Protein AF-G7YBM7-F1 (afdb_monomer_lite)

Radius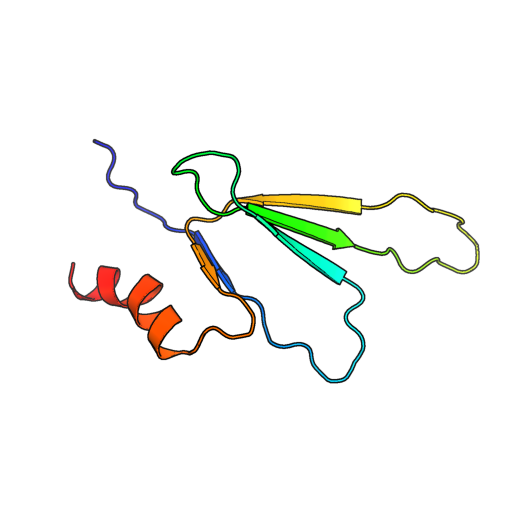 of gyration: 16.91 Å; chains: 1; bounding box: 37×36×47 Å

pLDDT: mean 79.56, std 14.33, range [45.78, 94.31]

Organism: Clonorchis sinensis (NCBI:txid79923)

InterPro domains:
  IPR001752 Kinesin motor domain [PS50067] (5-85)
  IPR027417 P-loop containing nucleoside triphosphate hydrolase [SSF52540] (2-84)
  IPR036961 Kinesin motor domain superfamily [G3DSA:3.40.850.10] (1-85)

Structure (mmCIF, N/CA/C/O backbone):
data_AF-G7YBM7-F1
#
_entry.id   AF-G7YBM7-F1
#
loop_
_atom_site.group_PDB
_atom_site.id
_atom_site.type_symbol
_atom_site.label_atom_id
_atom_site.label_alt_id
_atom_site.label_comp_id
_atom_site.label_asym_id
_atom_site.label_entity_id
_atom_site.label_seq_id
_atom_site.pdbx_PDB_ins_code
_atom_site.Cartn_x
_atom_site.Cartn_y
_atom_site.Cartn_z
_atom_site.occupancy
_atom_site.B_iso_or_equiv
_atom_site.auth_seq_id
_atom_site.auth_comp_id
_atom_site.auth_asym_id
_atom_site.auth_atom_id
_atom_site.pdbx_PDB_model_num
ATOM 1 N N . MET A 1 1 ? -6.039 22.129 18.942 1.00 45.78 1 MET A N 1
ATOM 2 C CA . MET A 1 1 ? -5.759 20.751 18.481 1.00 45.78 1 MET A CA 1
ATOM 3 C C . MET A 1 1 ? -6.597 20.494 17.239 1.00 45.78 1 MET A C 1
ATOM 5 O O . MET A 1 1 ? -7.816 20.475 17.346 1.00 45.78 1 MET A O 1
ATOM 9 N N . VAL A 1 2 ? -5.979 20.413 16.058 1.00 46.09 2 VAL A N 1
ATOM 10 C CA . VAL A 1 2 ? -6.700 20.142 14.803 1.00 46.09 2 VAL A CA 1
ATOM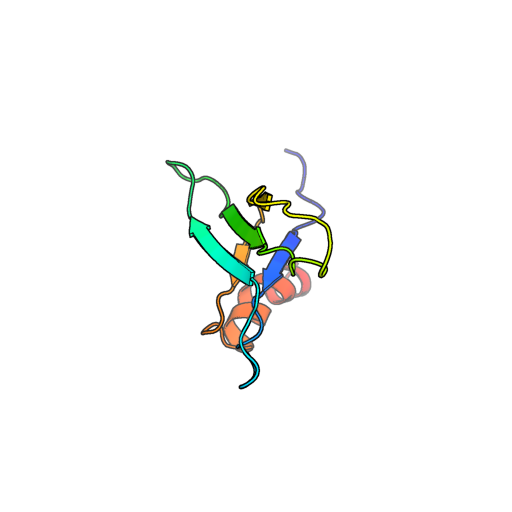 11 C C . VAL A 1 2 ? -7.148 18.682 14.841 1.00 46.09 2 VAL A C 1
ATOM 13 O O . VAL A 1 2 ? -6.306 17.791 14.922 1.00 46.09 2 VAL A O 1
ATOM 16 N N . LYS A 1 3 ? -8.462 18.429 14.840 1.00 59.53 3 LYS A N 1
ATOM 17 C CA . LYS A 1 3 ? -8.997 17.078 14.622 1.00 59.53 3 LYS A CA 1
ATOM 18 C C . LYS A 1 3 ? -8.460 16.619 13.263 1.00 59.53 3 LYS A C 1
ATOM 20 O O . LYS A 1 3 ? -8.784 17.245 12.263 1.00 59.53 3 LYS A O 1
ATOM 25 N N . GLN A 1 4 ? -7.600 15.601 13.218 1.00 60.56 4 GLN A N 1
ATOM 26 C CA . GLN A 1 4 ? -7.167 15.009 11.949 1.00 60.56 4 GLN A CA 1
ATOM 27 C C . GLN A 1 4 ? -8.411 14.465 11.237 1.00 60.56 4 GLN A C 1
ATOM 29 O O . GLN A 1 4 ? -8.998 13.480 11.680 1.00 60.56 4 GLN A O 1
ATOM 34 N N . THR A 1 5 ? -8.865 15.166 10.197 1.00 76.94 5 THR A N 1
ATOM 35 C CA . THR A 1 5 ? -10.141 14.867 9.528 1.00 76.94 5 THR A CA 1
ATOM 36 C C . THR A 1 5 ? -10.013 13.745 8.500 1.00 76.94 5 THR A C 1
ATOM 38 O O . THR A 1 5 ? -11.005 13.099 8.187 1.00 76.94 5 THR A O 1
ATOM 41 N N . ILE A 1 6 ? -8.808 13.506 7.970 1.00 87.81 6 ILE A N 1
ATOM 42 C CA . ILE A 1 6 ? -8.553 12.525 6.910 1.00 87.81 6 ILE A CA 1
ATOM 43 C C . ILE A 1 6 ? -7.334 11.692 7.302 1.00 87.81 6 ILE A C 1
ATOM 45 O O . ILE A 1 6 ? -6.279 12.251 7.599 1.00 87.81 6 ILE A O 1
ATOM 49 N N . GLN A 1 7 ? -7.502 10.371 7.297 1.00 90.06 7 GLN A N 1
ATOM 50 C CA . GLN A 1 7 ? -6.429 9.393 7.454 1.00 90.06 7 GLN A CA 1
ATOM 51 C C . GLN A 1 7 ? -6.256 8.642 6.132 1.00 90.06 7 GLN A C 1
ATOM 53 O O . GLN A 1 7 ? -7.245 8.271 5.497 1.00 90.06 7 GLN A O 1
ATOM 58 N N . ILE A 1 8 ? -5.011 8.440 5.709 1.00 92.62 8 ILE A N 1
ATOM 59 C CA . ILE A 1 8 ? -4.658 7.810 4.436 1.00 92.62 8 ILE A CA 1
ATOM 60 C C . ILE A 1 8 ? -3.813 6.572 4.715 1.00 92.62 8 ILE A C 1
ATOM 62 O O . ILE A 1 8 ? -2.720 6.655 5.274 1.00 92.62 8 ILE A O 1
ATOM 66 N N . PHE A 1 9 ? -4.308 5.423 4.268 1.00 93.88 9 PHE A N 1
ATOM 67 C CA . PHE A 1 9 ? -3.669 4.126 4.454 1.00 93.88 9 PHE A CA 1
ATOM 68 C C . PHE A 1 9 ? -3.268 3.513 3.113 1.00 93.88 9 PHE A C 1
ATOM 70 O O . PHE A 1 9 ? -3.943 3.715 2.103 1.00 93.88 9 PHE A O 1
ATOM 77 N N . LEU A 1 10 ? -2.206 2.710 3.120 1.00 94.19 10 LEU A N 1
ATOM 78 C CA . LEU A 1 10 ? -1.781 1.903 1.978 1.00 94.19 10 LEU A CA 1
ATOM 79 C C . LEU A 1 10 ? -1.953 0.416 2.292 1.00 94.19 10 LEU A C 1
ATOM 81 O O . LEU A 1 10 ? -1.568 -0.033 3.368 1.00 94.19 10 LEU A O 1
ATOM 85 N N . ARG A 1 11 ? -2.471 -0.369 1.341 1.00 93.62 11 ARG A N 1
ATOM 86 C CA . ARG A 1 11 ? -2.528 -1.834 1.441 1.00 93.62 11 ARG A CA 1
ATOM 87 C C . ARG A 1 11 ? -1.903 -2.490 0.221 1.00 93.62 11 ARG A C 1
ATOM 89 O O . ARG A 1 11 ? -2.343 -2.248 -0.903 1.00 93.62 11 ARG A O 1
ATOM 96 N N . PHE A 1 12 ? -0.945 -3.380 0.454 1.00 90.00 12 PHE A N 1
ATOM 97 C CA . PHE A 1 12 ? -0.364 -4.203 -0.596 1.00 90.00 12 PHE A CA 1
ATOM 98 C C . PHE A 1 12 ? -1.258 -5.395 -0.910 1.00 90.00 12 PHE A C 1
ATOM 100 O O . PHE A 1 12 ? -1.696 -6.142 -0.034 1.00 90.00 12 PHE A O 1
ATOM 107 N N . ARG A 1 13 ? -1.537 -5.574 -2.200 1.00 87.19 13 ARG A N 1
ATOM 108 C CA . ARG A 1 13 ? -2.203 -6.774 -2.693 1.00 87.19 13 ARG A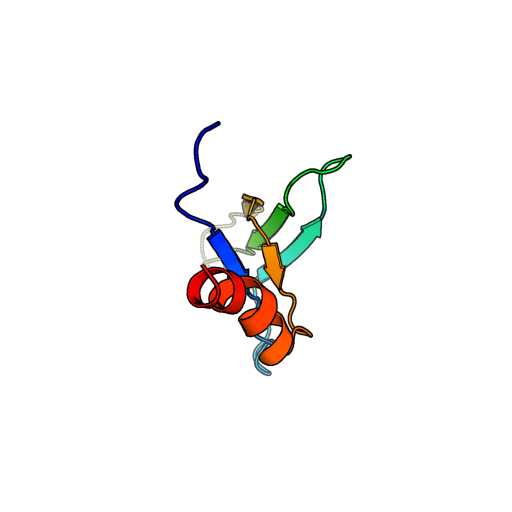 CA 1
ATOM 109 C C . ARG A 1 13 ? -1.161 -7.893 -2.814 1.00 87.19 13 ARG A C 1
ATOM 111 O O . ARG A 1 13 ? -0.109 -7.636 -3.400 1.00 87.19 13 ARG A O 1
ATOM 118 N N . PRO A 1 14 ? -1.458 -9.124 -2.354 1.00 84.31 14 PRO A N 1
ATOM 119 C CA . PRO A 1 14 ? -0.599 -10.271 -2.611 1.00 84.31 14 PRO A CA 1
ATOM 120 C C . PRO A 1 14 ? -0.254 -10.401 -4.101 1.00 84.31 14 PRO A C 1
ATOM 122 O O . PRO A 1 14 ? -1.154 -10.255 -4.942 1.00 84.31 14 PRO A O 1
ATOM 125 N N . PRO A 1 15 ? 1.018 -10.663 -4.448 1.00 75.88 15 PRO A N 1
ATOM 126 C CA . PRO A 1 15 ? 1.424 -10.787 -5.837 1.00 75.88 15 PRO A CA 1
ATOM 127 C C . PRO A 1 15 ? 0.670 -11.946 -6.494 1.00 75.88 15 PRO A C 1
ATOM 129 O O . PRO A 1 15 ? 0.599 -13.055 -5.966 1.00 75.88 15 PRO A O 1
ATOM 132 N N . SER A 1 16 ? 0.088 -11.683 -7.664 1.00 71.62 16 SER A N 1
ATOM 133 C CA . SER A 1 16 ? -0.362 -12.756 -8.550 1.00 71.62 16 SER A CA 1
ATOM 134 C C . SER A 1 16 ? 0.869 -13.493 -9.087 1.00 71.62 16 SER A C 1
ATOM 136 O O . SER A 1 16 ? 1.957 -12.929 -9.122 1.00 71.62 16 SER A O 1
ATOM 138 N N . ILE A 1 17 ? 0.711 -14.730 -9.558 1.00 62.81 17 ILE A N 1
ATOM 139 C CA . ILE A 1 17 ? 1.796 -15.587 -10.087 1.00 62.81 17 ILE A CA 1
ATOM 140 C C . ILE A 1 17 ? 2.638 -14.893 -11.192 1.00 62.81 17 ILE A C 1
ATOM 142 O O . ILE A 1 17 ? 3.756 -15.308 -11.493 1.00 62.81 17 ILE A O 1
ATOM 146 N N . ARG A 1 18 ? 2.143 -13.799 -11.787 1.00 58.41 18 ARG A N 1
ATOM 147 C CA . ARG A 1 18 ? 2.901 -12.947 -12.713 1.00 58.41 18 ARG A CA 1
ATOM 148 C C . ARG A 1 18 ? 3.885 -12.063 -11.941 1.00 58.41 18 ARG A C 1
ATOM 150 O O . ARG A 1 18 ? 3.468 -11.255 -11.117 1.00 58.41 18 ARG A O 1
ATOM 157 N N . LYS A 1 19 ? 5.179 -12.216 -12.247 1.00 56.28 19 LYS A N 1
ATOM 158 C CA . LYS A 1 19 ? 6.306 -11.460 -11.672 1.00 56.28 19 LYS A CA 1
ATOM 159 C C . LYS A 1 19 ? 5.957 -9.976 -11.494 1.00 56.28 19 LYS A C 1
ATOM 161 O O . LYS A 1 19 ? 5.711 -9.280 -12.476 1.00 56.28 19 LYS A O 1
ATOM 166 N N . SER A 1 20 ? 5.947 -9.510 -10.245 1.00 58.09 20 SER A N 1
ATOM 167 C CA . SER A 1 20 ? 5.897 -8.080 -9.942 1.00 58.09 20 SER A CA 1
ATOM 168 C C . SER A 1 20 ? 7.157 -7.422 -10.499 1.00 58.09 20 SER A C 1
ATOM 170 O O . SER A 1 20 ? 8.263 -7.832 -10.161 1.00 58.09 20 SER A O 1
ATOM 172 N N . VAL A 1 21 ? 6.986 -6.415 -11.355 1.00 62.97 21 VAL A N 1
ATOM 173 C CA . VAL A 1 21 ? 8.083 -5.593 -11.902 1.00 62.97 21 VAL A CA 1
ATOM 174 C C . VAL A 1 21 ? 8.550 -4.539 -10.881 1.00 62.97 21 VAL A C 1
ATOM 176 O O . VAL A 1 21 ? 9.582 -3.895 -11.062 1.00 62.97 21 VAL A O 1
ATOM 179 N N . ILE A 1 22 ? 7.798 -4.379 -9.787 1.00 74.50 22 ILE A N 1
ATOM 180 C CA . ILE A 1 22 ? 8.006 -3.354 -8.766 1.00 74.50 22 ILE A CA 1
ATOM 181 C C . ILE A 1 22 ? 8.462 -4.030 -7.476 1.00 74.50 22 ILE A C 1
ATOM 183 O O . ILE A 1 22 ? 7.760 -4.884 -6.924 1.00 74.50 22 ILE A O 1
ATOM 187 N N . GLU A 1 23 ? 9.630 -3.624 -6.995 1.00 82.88 23 GLU A N 1
ATOM 188 C CA . GLU A 1 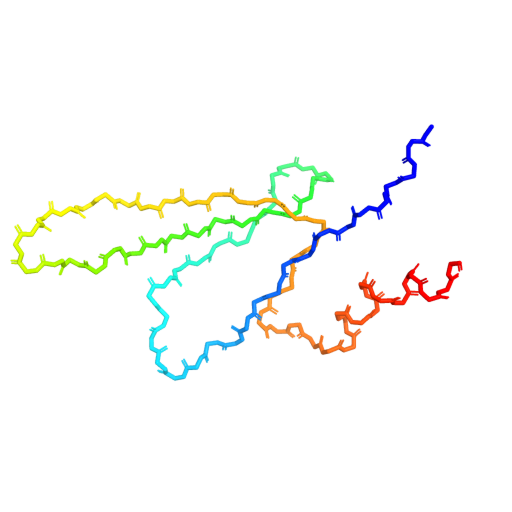23 ? 10.115 -3.952 -5.658 1.00 82.88 23 GLU A CA 1
ATOM 189 C C . GLU A 1 23 ? 9.703 -2.826 -4.711 1.00 82.88 23 GLU A C 1
ATOM 191 O O . GLU A 1 23 ? 9.726 -1.653 -5.085 1.00 82.88 23 GLU A O 1
ATOM 196 N N . TYR A 1 24 ? 9.321 -3.155 -3.480 1.00 87.69 24 TYR A N 1
ATOM 197 C CA . TYR A 1 24 ? 8.993 -2.148 -2.478 1.00 87.69 24 TYR A CA 1
ATOM 198 C C . TYR A 1 24 ? 9.679 -2.449 -1.150 1.00 87.69 24 TYR A C 1
ATOM 200 O O . TYR A 1 24 ? 9.919 -3.605 -0.805 1.00 87.69 24 TYR A O 1
ATOM 208 N N . ASN A 1 25 ? 9.990 -1.398 -0.398 1.00 89.00 25 ASN A N 1
ATOM 209 C CA . ASN A 1 25 ? 10.562 -1.499 0.936 1.00 89.00 25 ASN A CA 1
ATOM 210 C C . ASN A 1 25 ? 9.771 -0.624 1.908 1.00 89.00 25 ASN A C 1
ATOM 212 O O . ASN A 1 25 ? 9.753 0.600 1.771 1.00 89.00 25 ASN A O 1
ATOM 216 N N . VAL A 1 26 ? 9.121 -1.261 2.880 1.00 89.38 26 VAL A N 1
ATOM 217 C CA . VAL A 1 26 ? 8.442 -0.574 3.982 1.00 89.38 26 VAL A CA 1
ATOM 218 C C . VAL A 1 26 ? 9.448 -0.350 5.105 1.00 89.38 26 VAL A C 1
ATOM 220 O O . VAL A 1 26 ? 10.107 -1.290 5.544 1.00 89.38 26 VAL A O 1
ATOM 223 N N . HIS A 1 27 ? 9.560 0.888 5.571 1.00 89.12 27 HIS A N 1
ATOM 224 C CA . HIS A 1 27 ? 10.472 1.275 6.641 1.00 89.12 27 HIS A CA 1
ATOM 225 C C . HIS A 1 27 ? 9.860 2.390 7.494 1.00 89.12 27 HIS A C 1
ATOM 227 O O . HIS A 1 27 ? 8.885 3.038 7.115 1.00 89.12 27 HIS A O 1
ATOM 233 N N . GLN A 1 28 ? 10.444 2.621 8.664 1.00 83.81 28 GLN A N 1
ATOM 234 C CA . GLN A 1 28 ? 10.139 3.770 9.509 1.00 83.81 28 GLN A CA 1
ATOM 235 C C . GLN A 1 28 ? 11.387 4.642 9.575 1.00 83.81 28 GLN A C 1
ATOM 237 O O . GLN A 1 28 ? 12.483 4.148 9.849 1.00 83.81 28 GLN A O 1
ATOM 242 N N . LEU A 1 29 ? 11.232 5.933 9.290 1.00 70.00 29 LEU A N 1
ATOM 243 C CA . LEU A 1 29 ? 12.265 6.911 9.613 1.00 70.00 29 LEU A CA 1
ATOM 244 C C . LEU A 1 29 ? 12.286 7.029 11.145 1.00 70.00 29 LEU A C 1
ATOM 246 O O . LEU A 1 29 ? 11.242 6.982 11.783 1.00 70.00 29 LEU A O 1
ATOM 250 N N . THR A 1 30 ? 13.475 7.039 11.741 1.00 68.06 30 THR A N 1
ATOM 251 C CA . THR A 1 30 ? 13.716 6.965 13.196 1.00 68.06 30 THR A CA 1
ATOM 252 C C . THR A 1 30 ? 12.677 7.695 14.062 1.00 68.06 30 THR A C 1
ATOM 254 O O . THR A 1 30 ? 12.488 8.89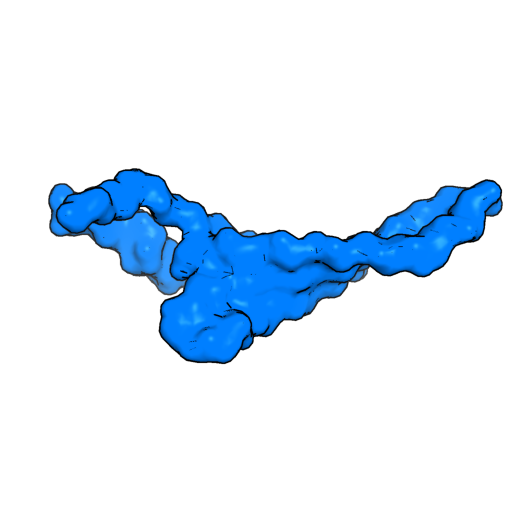5 13.895 1.00 68.06 30 THR A O 1
ATOM 257 N N . GLY A 1 31 ? 12.097 7.008 15.056 1.00 66.25 31 GLY A N 1
ATOM 258 C CA . GLY A 1 31 ? 11.173 7.590 16.044 1.00 66.25 31 GLY A CA 1
ATOM 259 C C . GLY A 1 31 ? 9.732 7.073 15.933 1.00 66.25 31 GLY A C 1
ATOM 260 O O . GLY A 1 31 ? 9.493 6.005 15.381 1.00 66.25 31 GLY A O 1
ATOM 261 N N . ASN A 1 32 ? 8.773 7.842 16.468 1.00 61.53 32 ASN A N 1
ATOM 262 C CA . ASN A 1 32 ? 7.316 7.616 16.361 1.00 61.53 32 ASN A CA 1
ATOM 263 C C . ASN A 1 32 ? 6.744 8.095 15.006 1.00 61.53 32 ASN A C 1
ATOM 265 O O . ASN A 1 32 ? 5.590 8.526 14.928 1.00 61.53 32 ASN A O 1
ATOM 269 N N . ASP A 1 33 ? 7.557 8.086 13.951 1.00 76.06 33 ASP A N 1
ATOM 270 C CA . ASP A 1 33 ? 7.149 8.596 12.649 1.00 76.06 33 ASP A CA 1
ATOM 271 C C . ASP A 1 33 ? 6.219 7.622 11.924 1.00 76.06 33 ASP A C 1
ATOM 273 O O . ASP A 1 33 ? 6.274 6.397 12.074 1.00 76.06 33 ASP A O 1
ATOM 277 N N . ARG A 1 34 ? 5.331 8.204 11.114 1.00 85.69 34 ARG A N 1
ATOM 278 C CA . ARG A 1 34 ? 4.399 7.458 10.268 1.00 85.69 34 ARG A CA 1
ATOM 279 C C . ARG A 1 34 ? 5.168 6.543 9.306 1.00 85.69 34 ARG A C 1
ATOM 281 O O . ARG A 1 34 ? 6.202 6.971 8.786 1.00 85.69 34 ARG A O 1
ATOM 288 N N . PRO A 1 35 ? 4.666 5.326 9.034 1.00 91.19 35 PRO A N 1
ATOM 289 C CA . PRO A 1 35 ? 5.343 4.372 8.166 1.00 91.19 35 PRO A CA 1
ATOM 290 C C . PRO A 1 35 ? 5.531 4.916 6.746 1.00 91.19 35 PRO A C 1
ATOM 292 O O . PRO A 1 35 ? 4.645 5.561 6.173 1.00 91.19 35 PRO A O 1
ATOM 295 N N . CYS A 1 36 ? 6.691 4.603 6.175 1.00 91.75 36 CYS A N 1
ATOM 296 C CA . CYS A 1 36 ? 7.101 4.994 4.838 1.00 91.75 36 CYS A CA 1
ATOM 297 C C . CYS A 1 36 ? 7.239 3.769 3.935 1.00 91.75 36 CYS A C 1
ATOM 299 O O . CYS A 1 36 ? 7.529 2.659 4.385 1.00 91.75 36 CYS A O 1
ATOM 301 N N . VAL A 1 37 ? 7.076 3.981 2.633 1.00 92.19 37 VAL A N 1
ATOM 302 C CA . VAL A 1 37 ? 7.399 2.982 1.622 1.00 92.19 37 VAL A CA 1
ATOM 303 C C . VAL A 1 37 ? 8.190 3.589 0.480 1.00 92.19 37 VAL A C 1
ATOM 305 O O . VAL A 1 37 ? 7.840 4.645 -0.047 1.00 92.19 37 VAL A O 1
ATOM 308 N N . THR A 1 38 ? 9.246 2.887 0.087 1.00 91.62 38 THR A N 1
ATOM 309 C CA . THR A 1 38 ? 9.994 3.152 -1.137 1.00 91.62 38 THR A CA 1
ATOM 310 C C . THR A 1 38 ? 9.552 2.166 -2.205 1.00 91.62 38 THR A C 1
ATOM 312 O O . THR A 1 38 ? 9.658 0.960 -1.997 1.00 91.62 38 THR A O 1
ATOM 315 N N . LEU A 1 39 ? 9.080 2.664 -3.345 1.00 88.69 39 LEU A N 1
ATOM 316 C CA . LEU A 1 39 ? 8.823 1.872 -4.545 1.00 88.69 39 LEU A CA 1
ATOM 317 C C . LEU A 1 39 ? 10.018 2.003 -5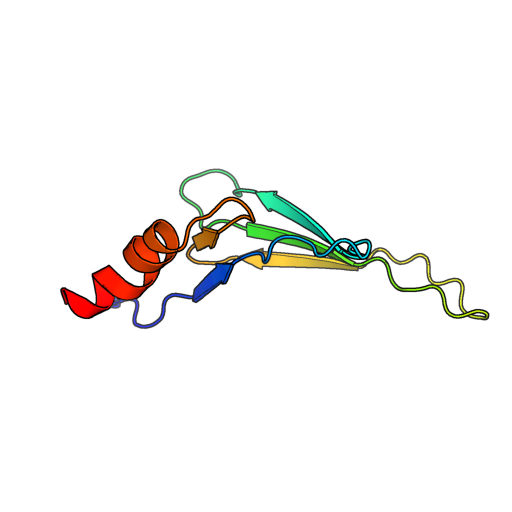.488 1.00 88.69 39 LEU A C 1
ATOM 319 O O . LEU A 1 39 ? 10.375 3.114 -5.878 1.00 88.69 39 LEU A O 1
ATOM 323 N N . ASN A 1 40 ? 10.612 0.872 -5.851 1.00 86.69 40 ASN A N 1
ATOM 324 C CA . ASN A 1 40 ? 11.635 0.756 -6.878 1.00 86.69 40 ASN A CA 1
ATOM 325 C C . ASN A 1 40 ? 10.977 0.218 -8.151 1.00 86.69 40 ASN A C 1
ATOM 327 O O . ASN A 1 40 ? 10.621 -0.961 -8.243 1.00 86.69 40 ASN A O 1
ATOM 331 N N . VAL A 1 41 ? 10.771 1.112 -9.115 1.00 79.56 41 VAL A N 1
ATOM 332 C CA . VAL A 1 41 ? 10.123 0.787 -10.383 1.00 79.56 41 VAL A CA 1
ATOM 333 C C . VAL A 1 41 ? 11.204 0.535 -11.423 1.00 79.56 41 VAL A C 1
ATOM 335 O O . VAL A 1 41 ? 11.919 1.447 -11.844 1.00 79.56 41 VAL A O 1
ATOM 338 N N . ASN A 1 42 ? 11.319 -0.719 -11.856 1.00 69.69 42 ASN A N 1
ATOM 339 C CA . ASN A 1 42 ? 12.147 -1.058 -13.003 1.00 69.69 42 ASN A CA 1
ATOM 340 C C . ASN A 1 42 ? 11.379 -0.671 -14.270 1.00 69.69 42 ASN A C 1
ATOM 342 O O . ASN A 1 42 ? 10.387 -1.307 -14.625 1.00 69.69 42 ASN A O 1
ATOM 346 N N . ARG A 1 43 ? 11.813 0.392 -14.950 1.00 65.25 43 ARG A N 1
ATOM 347 C CA . ARG A 1 43 ? 11.254 0.757 -16.253 1.00 65.25 43 ARG A CA 1
ATOM 348 C C . ARG A 1 43 ? 11.571 -0.358 -17.250 1.00 65.25 43 ARG A C 1
ATOM 350 O O . ARG A 1 43 ? 12.734 -0.723 -17.409 1.00 65.25 43 ARG A O 1
ATOM 357 N N . GLU A 1 44 ? 10.552 -0.888 -17.927 1.00 58.72 44 GLU A N 1
ATOM 358 C CA . GLU A 1 44 ? 10.780 -1.792 -19.055 1.00 58.72 44 GLU A CA 1
ATOM 359 C C . GLU A 1 44 ? 11.603 -1.049 -20.113 1.00 58.72 44 GLU A C 1
ATOM 361 O O . GLU A 1 44 ? 11.201 0.005 -20.622 1.00 58.72 44 GLU A O 1
ATOM 366 N N . VAL A 1 45 ? 12.794 -1.579 -20.389 1.00 52.72 45 VAL A N 1
ATOM 367 C CA . VAL A 1 45 ? 13.701 -1.068 -21.413 1.00 52.72 45 VAL A CA 1
ATOM 368 C C . VAL A 1 45 ? 12.991 -1.233 -22.753 1.00 52.72 45 VAL A C 1
ATOM 370 O O . VAL A 1 45 ? 12.807 -2.348 -23.234 1.00 52.72 45 VAL A O 1
ATOM 373 N N . ARG A 1 46 ? 12.542 -0.122 -23.346 1.00 54.66 46 ARG A N 1
ATOM 374 C CA . ARG A 1 46 ? 12.090 -0.125 -24.740 1.00 54.66 46 ARG A CA 1
ATOM 375 C C . ARG A 1 46 ? 13.309 -0.387 -25.617 1.00 54.66 46 ARG A C 1
ATOM 377 O O . ARG A 1 46 ? 14.385 0.128 -25.331 1.00 54.66 46 ARG A O 1
ATOM 384 N N . GLU A 1 47 ? 13.113 -1.151 -26.685 1.00 53.84 47 GLU A N 1
ATOM 385 C CA . GLU A 1 47 ? 14.136 -1.764 -27.552 1.00 53.84 47 GLU A CA 1
ATOM 386 C C . GLU A 1 47 ? 15.211 -0.797 -28.112 1.00 53.84 47 GLU A C 1
ATOM 388 O O . GLU A 1 47 ? 16.246 -1.247 -28.591 1.00 53.84 47 GLU A O 1
ATOM 393 N N . TYR A 1 48 ? 15.021 0.526 -27.987 1.00 57.03 48 TYR A N 1
ATOM 394 C CA . TYR A 1 48 ? 15.916 1.560 -28.521 1.00 57.03 48 TYR A CA 1
ATOM 395 C C . TYR A 1 48 ? 16.327 2.671 -27.529 1.00 57.03 48 TYR A C 1
ATOM 397 O O . TYR A 1 48 ? 17.057 3.573 -27.928 1.00 57.03 48 TYR A O 1
ATOM 405 N N . ASP A 1 49 ? 15.938 2.599 -26.247 1.00 56.88 49 ASP A N 1
ATOM 406 C CA . ASP A 1 49 ? 16.339 3.572 -25.214 1.00 56.88 49 ASP A CA 1
ATOM 407 C C . ASP A 1 49 ? 17.022 2.864 -24.031 1.00 56.88 49 ASP A C 1
ATOM 409 O O . ASP A 1 49 ? 16.361 2.292 -23.160 1.00 56.88 49 ASP A O 1
ATOM 413 N N . ILE A 1 50 ? 18.356 2.945 -23.940 1.00 59.56 50 ILE A N 1
ATOM 414 C CA . ILE A 1 50 ? 19.098 2.503 -22.745 1.00 59.56 50 ILE A CA 1
ATOM 415 C C . ILE A 1 50 ? 18.905 3.561 -21.649 1.00 59.56 50 ILE A C 1
ATOM 417 O O . ILE A 1 50 ? 19.729 4.454 -21.455 1.00 59.56 50 ILE A O 1
ATOM 421 N N . CYS A 1 51 ? 17.786 3.488 -20.930 1.00 57.81 51 CYS A N 1
ATOM 422 C CA . CYS A 1 51 ? 17.505 4.351 -19.787 1.00 57.81 51 CYS A CA 1
ATOM 423 C C . CYS A 1 51 ? 17.623 3.551 -18.482 1.00 57.81 51 CYS A C 1
ATOM 425 O O . CYS A 1 51 ? 16.634 3.075 -17.937 1.00 57.81 51 CYS A O 1
ATOM 427 N N . ASN A 1 52 ? 18.845 3.435 -17.952 1.00 66.56 52 ASN A N 1
ATOM 428 C CA . ASN A 1 52 ? 19.141 2.708 -16.705 1.00 66.56 52 ASN A CA 1
ATOM 429 C C . ASN A 1 52 ? 18.825 3.516 -15.429 1.00 66.56 52 ASN A C 1
ATOM 431 O O . ASN A 1 52 ? 19.387 3.254 -14.361 1.00 66.56 52 ASN A O 1
ATOM 435 N N . ARG A 1 53 ? 17.985 4.553 -15.521 1.00 70.38 53 ARG A N 1
ATOM 436 C CA . ARG A 1 53 ? 17.642 5.378 -14.360 1.00 70.38 53 ARG A CA 1
ATOM 437 C C . ARG A 1 53 ? 16.731 4.567 -13.440 1.00 70.38 53 ARG A C 1
ATOM 439 O O . ARG A 1 53 ? 15.616 4.237 -13.822 1.00 70.38 53 ARG A O 1
ATOM 446 N N . LYS A 1 54 ? 17.203 4.279 -12.226 1.00 71.56 54 LYS A N 1
ATOM 447 C CA . LYS A 1 54 ? 16.362 3.715 -11.164 1.00 71.56 54 LYS A CA 1
ATOM 448 C C . LYS A 1 54 ? 15.355 4.768 -10.717 1.00 71.56 54 LYS A C 1
ATOM 450 O O . LYS A 1 54 ? 15.754 5.857 -10.303 1.00 71.56 54 LYS A O 1
ATOM 455 N N . GLU A 1 55 ? 14.072 4.448 -10.806 1.00 79.38 55 GLU A N 1
ATOM 456 C CA . GLU A 1 55 ? 12.999 5.310 -10.321 1.00 79.38 55 GLU A CA 1
ATOM 457 C C . GLU A 1 55 ? 12.614 4.866 -8.909 1.00 79.38 55 GLU A C 1
ATOM 459 O O . GLU A 1 55 ? 11.998 3.818 -8.707 1.00 79.38 55 GLU A O 1
ATOM 464 N N . LEU A 1 56 ? 13.046 5.662 -7.929 1.00 86.75 56 LEU A N 1
ATOM 465 C CA . LEU A 1 56 ? 12.748 5.467 -6.515 1.00 86.75 56 LEU A CA 1
ATOM 466 C C . LEU A 1 56 ? 11.718 6.505 -6.080 1.00 86.75 56 LEU A C 1
ATOM 468 O O . LEU A 1 56 ? 11.984 7.707 -6.135 1.00 86.75 56 LEU A O 1
ATOM 472 N N . TYR A 1 57 ? 10.565 6.037 -5.618 1.00 88.38 57 TYR A N 1
ATOM 473 C CA . TYR A 1 57 ? 9.498 6.890 -5.104 1.00 88.38 57 TYR A CA 1
ATOM 474 C C . TYR A 1 57 ? 9.275 6.611 -3.626 1.00 88.38 57 TYR A C 1
ATOM 476 O O . TYR A 1 57 ? 9.031 5.469 -3.250 1.00 88.38 57 TYR A O 1
ATOM 484 N N . ASN A 1 58 ? 9.330 7.652 -2.799 1.00 91.81 58 ASN A N 1
ATOM 485 C CA . ASN A 1 58 ? 9.125 7.550 -1.358 1.00 91.81 58 ASN A CA 1
ATOM 486 C C . ASN A 1 58 ? 7.771 8.150 -0.983 1.00 91.81 58 ASN A C 1
ATOM 488 O O . ASN A 1 58 ? 7.479 9.290 -1.343 1.00 91.81 58 ASN A O 1
ATOM 492 N N . PHE A 1 59 ? 6.972 7.398 -0.235 1.00 92.00 59 PHE A N 1
ATOM 493 C CA . PHE A 1 59 ? 5.658 7.814 0.244 1.00 92.00 59 PHE A CA 1
ATOM 494 C C . PHE A 1 59 ? 5.529 7.555 1.742 1.00 92.00 59 PHE A C 1
ATOM 496 O O . PHE A 1 59 ? 6.127 6.614 2.258 1.00 92.00 59 PHE A O 1
ATOM 503 N N . GLN A 1 60 ? 4.711 8.355 2.423 1.00 92.31 60 GLN A N 1
ATOM 504 C CA . GLN A 1 60 ? 4.411 8.214 3.847 1.00 92.31 60 GLN A CA 1
ATOM 505 C C . GLN A 1 60 ? 2.895 8.143 4.046 1.00 92.31 60 GLN A C 1
ATOM 507 O O . GLN A 1 60 ? 2.153 8.913 3.435 1.00 92.31 60 GLN A O 1
ATOM 512 N N . PHE A 1 61 ? 2.441 7.224 4.898 1.00 92.62 61 PHE A N 1
ATOM 513 C CA . PHE A 1 61 ? 1.021 6.946 5.141 1.00 92.62 61 PHE A CA 1
ATOM 514 C C . PHE A 1 61 ? 0.729 6.866 6.637 1.00 92.62 61 PHE A C 1
ATOM 516 O O . PHE A 1 61 ? 1.619 6.559 7.418 1.00 92.62 61 PHE A O 1
ATOM 523 N N . ASP A 1 62 ? -0.519 7.084 7.051 1.00 91.81 62 ASP A N 1
ATOM 524 C CA . ASP A 1 62 ? -0.934 6.899 8.451 1.00 91.81 62 ASP A CA 1
ATOM 525 C C . ASP A 1 62 ? -0.816 5.433 8.901 1.00 91.81 62 ASP A C 1
ATOM 527 O O . ASP A 1 62 ? -0.583 5.154 10.075 1.00 91.81 62 ASP A O 1
ATOM 531 N N . GLY A 1 63 ? -0.911 4.497 7.955 1.00 92.50 63 GLY A N 1
ATOM 532 C CA . GLY A 1 63 ? -0.624 3.084 8.164 1.00 92.50 63 GLY A CA 1
ATOM 533 C C . GLY A 1 63 ? -0.365 2.360 6.845 1.00 92.50 63 GLY A C 1
ATOM 534 O O . GLY A 1 63 ? -0.901 2.733 5.798 1.00 92.50 63 GLY A O 1
ATOM 535 N N . ILE A 1 64 ? 0.467 1.320 6.902 1.00 93.81 64 ILE A N 1
ATOM 536 C CA . ILE A 1 64 ? 0.795 0.467 5.757 1.00 93.81 64 ILE A CA 1
ATOM 537 C C . ILE A 1 64 ? 0.498 -0.983 6.132 1.00 93.81 64 ILE A C 1
ATOM 539 O O . ILE A 1 64 ? 1.026 -1.498 7.115 1.00 93.81 64 ILE A O 1
ATOM 543 N N . PHE A 1 65 ? -0.342 -1.633 5.334 1.00 93.44 65 PHE A N 1
ATOM 544 C CA . PHE A 1 65 ? -0.704 -3.038 5.471 1.00 93.44 65 PHE A CA 1
ATOM 545 C C . PHE A 1 65 ? 0.039 -3.857 4.419 1.00 93.44 65 PHE A C 1
ATOM 547 O O . PHE A 1 65 ? -0.170 -3.670 3.216 1.00 93.44 65 PHE A O 1
ATOM 554 N N . ASP A 1 66 ? 0.908 -4.758 4.872 1.00 87.75 66 ASP A N 1
ATOM 555 C CA . ASP A 1 66 ? 1.628 -5.674 3.990 1.00 87.75 66 ASP A CA 1
ATOM 556 C C . ASP A 1 66 ? 0.713 -6.804 3.484 1.00 87.75 66 ASP A C 1
ATOM 558 O O . ASP A 1 66 ? -0.425 -6.967 3.925 1.00 87.75 66 ASP A O 1
ATOM 562 N N . VAL A 1 67 ? 1.225 -7.614 2.564 1.00 87.38 67 VAL A N 1
ATOM 563 C CA . VAL A 1 67 ? 0.540 -8.737 1.910 1.00 87.38 67 VAL A CA 1
ATOM 564 C C . VAL A 1 67 ? -0.092 -9.728 2.898 1.00 87.38 67 VAL A C 1
ATOM 566 O O . VAL A 1 67 ? -1.097 -10.362 2.577 1.00 87.38 67 VAL A O 1
ATOM 569 N N . LEU A 1 68 ? 0.478 -9.853 4.098 1.00 87.38 68 LEU A N 1
ATOM 570 C CA . LEU A 1 68 ? 0.005 -10.748 5.156 1.00 87.38 68 LEU A CA 1
ATOM 571 C C . LEU A 1 68 ? -1.178 -10.184 5.961 1.00 87.38 68 LEU A C 1
ATOM 573 O O . LEU A 1 68 ? -1.765 -10.908 6.763 1.00 87.38 68 LEU A O 1
ATOM 577 N N . ALA A 1 69 ? -1.537 -8.913 5.768 1.00 90.81 69 ALA A N 1
ATOM 578 C CA . ALA A 1 69 ? -2.602 -8.275 6.526 1.00 90.81 69 ALA A CA 1
ATOM 579 C C . ALA A 1 69 ? -3.984 -8.830 6.139 1.00 90.81 69 ALA A C 1
ATOM 581 O O . ALA A 1 69 ? -4.461 -8.694 5.000 1.00 90.81 69 ALA A O 1
ATOM 582 N N . GLY A 1 70 ? -4.643 -9.433 7.129 1.00 93.06 70 GLY A N 1
ATOM 583 C CA . GLY A 1 70 ? -6.004 -9.947 7.021 1.00 93.06 70 GLY A CA 1
ATOM 584 C C . GLY A 1 70 ? -7.049 -8.840 6.864 1.00 93.06 70 GLY A C 1
ATOM 585 O O . GLY A 1 70 ? -6.783 -7.662 7.102 1.00 93.06 70 GLY A O 1
ATOM 586 N N . GLN A 1 71 ? -8.263 -9.220 6.459 1.00 92.94 71 GLN A N 1
ATOM 587 C CA . GLN A 1 71 ? -9.366 -8.261 6.321 1.00 92.94 71 GLN A CA 1
ATOM 588 C C . GLN A 1 71 ? -9.772 -7.649 7.662 1.00 92.94 71 GLN A C 1
ATOM 590 O O . GLN A 1 71 ? -9.988 -6.441 7.725 1.00 92.94 71 GLN A O 1
ATOM 595 N N . ASP A 1 72 ? -9.798 -8.457 8.721 1.00 94.31 72 ASP A N 1
ATOM 596 C CA . ASP A 1 72 ? -10.196 -8.012 10.059 1.00 94.31 72 ASP A CA 1
ATOM 597 C C . ASP A 1 72 ? -9.258 -6.914 10.575 1.00 94.31 72 ASP A C 1
ATOM 599 O O . ASP A 1 72 ? -9.706 -5.854 10.998 1.00 94.31 72 ASP A O 1
ATOM 603 N N . GLN A 1 73 ? -7.944 -7.101 10.399 1.00 93.88 73 GLN A N 1
ATOM 604 C CA . GLN A 1 73 ? -6.933 -6.114 10.784 1.00 93.88 73 GLN A CA 1
ATOM 605 C C . GLN A 1 73 ? -7.105 -4.777 10.045 1.00 93.88 73 GLN A C 1
ATOM 607 O O . GLN A 1 73 ? -6.945 -3.711 10.639 1.00 93.88 73 GLN A O 1
ATOM 612 N N . VAL A 1 74 ? -7.427 -4.817 8.748 1.00 94.12 74 VAL A N 1
ATOM 613 C CA . VAL A 1 74 ? -7.668 -3.602 7.953 1.00 94.12 74 VAL A CA 1
ATOM 614 C C . VAL A 1 74 ? -8.956 -2.910 8.407 1.00 94.12 74 VAL A C 1
ATOM 616 O O . VAL A 1 74 ? -8.982 -1.686 8.534 1.00 94.12 74 VAL A O 1
ATOM 619 N N . PHE A 1 75 ? -10.016 -3.674 8.678 1.00 94.06 75 PHE A N 1
ATOM 620 C CA . PHE A 1 75 ? -11.287 -3.140 9.166 1.00 94.06 75 PHE A CA 1
ATOM 621 C C . PHE A 1 75 ? -11.133 -2.455 10.529 1.00 94.06 75 PHE A C 1
ATOM 623 O O . PHE A 1 75 ? -11.562 -1.309 10.691 1.00 94.06 75 PHE A O 1
ATOM 630 N N . ASP A 1 76 ? -10.473 -3.125 11.475 1.00 93.81 76 ASP A N 1
ATOM 631 C CA . ASP A 1 76 ? -10.266 -2.628 12.835 1.00 93.81 76 ASP A CA 1
ATOM 632 C C . ASP A 1 76 ? -9.449 -1.332 12.868 1.00 93.81 76 ASP A C 1
ATOM 634 O O . ASP A 1 76 ? -9.693 -0.464 13.704 1.00 93.81 76 ASP A O 1
ATOM 638 N N . ALA A 1 77 ? -8.494 -1.173 11.952 1.00 91.06 77 ALA A N 1
ATOM 639 C CA . ALA A 1 77 ? -7.647 0.013 11.895 1.00 91.06 77 ALA A CA 1
ATOM 640 C C . ALA A 1 77 ? -8.282 1.186 11.128 1.00 91.06 77 ALA A C 1
ATOM 642 O O . ALA A 1 77 ? -8.075 2.338 11.504 1.00 91.06 77 ALA A O 1
ATOM 643 N N . VAL A 1 78 ? -9.033 0.918 10.052 1.00 92.38 78 VAL A N 1
ATOM 644 C CA . VAL A 1 78 ? -9.534 1.966 9.141 1.00 92.38 78 VAL A CA 1
ATOM 645 C C . VAL A 1 78 ? -10.989 2.334 9.420 1.00 92.38 78 VAL A C 1
ATOM 647 O O . VAL A 1 78 ? -11.327 3.513 9.486 1.00 92.38 78 VAL A O 1
ATOM 650 N N . ALA A 1 79 ? -11.868 1.339 9.549 1.00 90.94 79 ALA A N 1
ATOM 651 C CA . ALA A 1 79 ? -13.314 1.552 9.560 1.00 90.94 79 ALA A CA 1
ATOM 652 C C . ALA A 1 79 ? -13.889 1.614 10.978 1.00 90.94 79 ALA A C 1
ATOM 654 O O . ALA A 1 79 ? -14.720 2.476 11.266 1.00 90.94 79 ALA A O 1
ATOM 655 N N . LYS A 1 80 ? -13.427 0.750 11.886 1.00 91.75 80 LYS A N 1
ATOM 656 C CA . LYS A 1 80 ? -13.919 0.704 13.269 1.00 91.75 80 LYS A CA 1
ATOM 657 C C . LYS A 1 80 ? -13.826 2.054 14.006 1.00 91.75 80 LYS A C 1
ATOM 659 O O . LYS A 1 80 ? -14.844 2.471 14.558 1.00 91.75 80 LYS A O 1
ATOM 664 N N . PRO A 1 81 ? -12.714 2.820 13.928 1.00 87.62 81 PRO A N 1
ATOM 665 C CA . PRO A 1 81 ? -12.609 4.122 14.595 1.00 87.62 81 PRO A CA 1
ATOM 666 C C . PRO A 1 81 ? -13.515 5.209 13.998 1.00 87.62 81 PRO A C 1
ATOM 668 O O . PRO A 1 81 ? -13.650 6.283 14.583 1.00 87.62 81 PRO A O 1
ATOM 671 N N . VAL A 1 82 ? -14.072 4.976 12.806 1.00 86.56 82 VAL A N 1
ATOM 672 C CA . VAL A 1 82 ? -15.032 5.875 12.150 1.00 86.56 82 VAL A CA 1
ATOM 673 C C . VAL A 1 82 ? -16.460 5.548 12.583 1.00 86.56 82 VAL A C 1
ATOM 675 O O . VAL A 1 82 ? -17.267 6.459 12.716 1.00 86.56 82 VAL A O 1
ATOM 678 N N . ILE A 1 83 ? -16.764 4.267 12.811 1.00 87.50 83 ILE A N 1
ATOM 679 C CA . ILE A 1 83 ? -18.095 3.796 13.218 1.00 87.50 83 ILE A CA 1
ATOM 680 C C . ILE A 1 83 ? -18.356 4.080 14.701 1.00 87.50 83 ILE A C 1
ATOM 682 O O . ILE A 1 83 ? -19.456 4.480 15.062 1.00 87.50 83 ILE A O 1
ATOM 686 N N . GLU A 1 84 ? -17.356 3.877 15.559 1.00 81.88 84 GLU A N 1
ATOM 687 C CA . GLU A 1 84 ? -17.471 4.062 17.016 1.00 81.88 84 GLU A CA 1
ATOM 688 C C . GLU A 1 84 ? -17.358 5.540 17.454 1.00 81.88 84 GLU A C 1
ATOM 690 O O . GLU A 1 84 ? -17.226 5.823 18.646 1.00 81.88 84 GLU A O 1
ATOM 695 N N . LYS A 1 85 ? -17.371 6.479 16.499 1.00 59.88 85 LYS A N 1
ATOM 696 C CA . LYS A 1 85 ? -17.122 7.912 16.708 1.00 59.88 85 LYS A CA 1
ATOM 697 C C . LYS A 1 85 ? -18.383 8.758 16.826 1.00 59.88 85 LYS A C 1
ATOM 699 O O . LYS A 1 85 ? -19.380 8.456 16.139 1.00 59.88 85 LYS A O 1
#

Foldseek 3Di:
DDDPPDFFEAEDAPDDPPDDQKDKDWDADPDPFAIKMWIFHDPDDDPPDPDPDTDIDMDGGNYYHYNPDDPVNVCVPPPVVVVVD

Secondary structure (DSSP, 8-state):
--------EEEPPPPPSS--SEEEEEE--TTTPPPEEEEEE-----TT------EEEEEE-SEEE-TT--HHHHHHHHTHHHHT-

Sequence (85 aa):
MVKQTIQIFLRFRPPSIRKSVIEYNVHQLTGNDRPCVTLNVNREVREYDICNRKELYNFQFDGIFDVLAGQDQVFDAVAKPVIEK